Protein AF-A0A7S4D7E9-F1 (afdb_monomer_lite)

Structure (mmCIF, N/CA/C/O backbone):
data_AF-A0A7S4D7E9-F1
#
_entry.id   AF-A0A7S4D7E9-F1
#
loop_
_atom_site.group_PDB
_atom_site.id
_atom_site.type_symbol
_atom_site.label_atom_id
_atom_site.label_alt_id
_atom_site.label_comp_id
_atom_site.label_asym_id
_atom_site.label_entity_id
_atom_site.label_seq_id
_atom_site.pdbx_PDB_ins_code
_atom_site.Cartn_x
_atom_site.Cartn_y
_atom_site.Cartn_z
_atom_site.occupancy
_atom_site.B_iso_or_equiv
_atom_site.auth_seq_id
_atom_site.auth_comp_id
_atom_site.auth_asym_id
_atom_site.auth_atom_id
_atom_site.pdbx_PDB_model_num
ATOM 1 N N . TRP A 1 1 ? 24.634 -2.288 -28.068 1.00 54.06 1 TRP A N 1
ATOM 2 C CA . TRP A 1 1 ? 25.682 -2.758 -27.138 1.00 54.06 1 TRP A CA 1
ATOM 3 C C . TRP A 1 1 ? 25.793 -1.750 -25.988 1.00 54.06 1 TRP A C 1
ATOM 5 O O . TRP A 1 1 ? 26.707 -0.940 -25.977 1.00 54.06 1 TRP A O 1
ATOM 15 N N . LEU A 1 2 ? 24.785 -1.712 -25.097 1.00 45.69 2 LEU A N 1
ATOM 16 C CA . LEU A 1 2 ? 24.765 -0.875 -23.877 1.00 45.69 2 LEU A CA 1
ATOM 17 C C . LEU A 1 2 ? 23.697 -1.346 -22.854 1.00 45.69 2 LEU A C 1
ATOM 19 O O . LEU A 1 2 ? 23.102 -0.540 -22.154 1.00 45.69 2 LEU A O 1
ATOM 23 N N . HIS A 1 3 ? 23.434 -2.658 -22.781 1.00 51.91 3 HIS A N 1
ATOM 24 C CA . HIS A 1 3 ? 22.534 -3.252 -21.771 1.00 51.91 3 HIS A CA 1
ATOM 25 C C . HIS A 1 3 ? 23.225 -4.302 -20.887 1.00 51.91 3 HIS A C 1
ATOM 27 O O . HIS A 1 3 ? 22.622 -4.809 -19.954 1.00 51.91 3 HIS A O 1
ATOM 33 N N . THR A 1 4 ? 24.495 -4.619 -21.156 1.00 52.47 4 THR A N 1
ATOM 34 C CA . THR A 1 4 ? 25.216 -5.739 -20.530 1.00 52.47 4 THR A CA 1
ATOM 35 C C . THR A 1 4 ? 26.257 -5.336 -19.485 1.00 52.47 4 THR A C 1
ATOM 37 O O . THR A 1 4 ? 26.905 -6.217 -18.941 1.00 52.47 4 THR A O 1
ATOM 40 N N . ASN A 1 5 ? 26.452 -4.044 -19.186 1.00 46.94 5 ASN A N 1
ATOM 41 C CA . ASN A 1 5 ? 27.507 -3.597 -18.259 1.00 46.94 5 ASN A CA 1
ATOM 42 C C . ASN A 1 5 ? 27.141 -2.326 -17.469 1.00 46.94 5 ASN A C 1
ATOM 44 O O . ASN A 1 5 ? 27.880 -1.344 -17.458 1.00 46.94 5 ASN A O 1
ATOM 48 N N . ARG A 1 6 ? 25.992 -2.336 -16.790 1.00 52.03 6 ARG A N 1
ATOM 49 C CA . ARG A 1 6 ? 25.786 -1.504 -15.596 1.00 52.03 6 ARG A CA 1
ATOM 50 C C . ARG A 1 6 ? 25.221 -2.402 -14.504 1.00 52.03 6 ARG A C 1
ATOM 52 O O . ARG A 1 6 ? 24.036 -2.705 -14.511 1.00 52.03 6 ARG A O 1
ATOM 59 N N . LEU A 1 7 ? 26.095 -2.859 -13.610 1.00 49.38 7 LEU A N 1
ATOM 60 C CA . LEU A 1 7 ? 25.717 -3.521 -12.352 1.00 49.38 7 LEU A CA 1
ATOM 61 C C . LEU A 1 7 ? 25.255 -2.504 -11.291 1.00 49.38 7 LEU A C 1
ATOM 63 O O . LEU A 1 7 ? 24.945 -2.869 -10.165 1.00 49.38 7 LEU A O 1
ATOM 67 N N . GLU A 1 8 ? 25.194 -1.226 -11.661 1.00 60.72 8 GLU A N 1
ATOM 68 C CA . GLU A 1 8 ? 24.673 -0.141 -10.847 1.00 60.72 8 GLU A CA 1
ATOM 69 C C . GLU A 1 8 ? 23.283 0.238 -11.388 1.00 60.72 8 GLU A C 1
ATOM 71 O O . GLU A 1 8 ? 23.178 0.743 -12.509 1.00 60.72 8 GLU A O 1
ATOM 76 N N . GLY A 1 9 ? 22.216 0.007 -10.610 1.00 52.16 9 GLY A N 1
ATOM 77 C CA . GLY A 1 9 ? 21.010 0.843 -10.723 1.00 52.16 9 GLY A CA 1
ATOM 78 C C . GLY A 1 9 ? 19.650 0.197 -11.005 1.00 52.16 9 GLY A C 1
ATOM 79 O O . GLY A 1 9 ? 18.797 0.878 -11.566 1.00 52.16 9 GLY A O 1
ATOM 80 N N . CYS A 1 10 ? 19.386 -1.050 -10.615 1.00 59.19 10 CYS A N 1
ATOM 81 C CA . CYS A 1 10 ? 17.996 -1.457 -10.373 1.00 59.19 10 CYS A CA 1
ATOM 82 C C . CYS A 1 10 ? 17.956 -2.518 -9.274 1.00 59.19 10 CYS A C 1
ATOM 84 O O . CYS A 1 10 ? 18.058 -3.707 -9.534 1.00 59.19 10 CYS A O 1
ATOM 86 N N . THR A 1 11 ? 17.917 -2.075 -8.023 1.00 80.25 11 THR A N 1
ATOM 87 C CA . THR A 1 11 ? 17.593 -2.938 -6.885 1.00 80.25 11 THR A CA 1
ATOM 88 C C . THR A 1 11 ? 16.081 -3.173 -6.859 1.00 80.25 11 THR A C 1
ATOM 90 O O . THR A 1 11 ? 15.321 -2.468 -7.530 1.00 80.25 11 THR A O 1
ATOM 93 N N . THR A 1 12 ? 15.621 -4.133 -6.057 1.00 89.12 12 THR A N 1
ATOM 94 C CA . THR A 1 12 ? 14.187 -4.302 -5.756 1.00 89.12 12 THR A CA 1
ATOM 95 C C . THR A 1 12 ? 13.544 -3.004 -5.245 1.00 89.12 12 THR A C 1
ATOM 97 O O . THR A 1 12 ? 12.364 -2.766 -5.485 1.00 89.12 12 THR A O 1
ATOM 100 N N . GLU A 1 13 ? 14.346 -2.106 -4.655 1.00 90.94 13 GLU A N 1
ATOM 101 C CA . GLU A 1 13 ? 13.942 -0.772 -4.193 1.00 90.94 13 GLU A CA 1
ATOM 102 C C . GLU A 1 13 ? 13.333 0.096 -5.301 1.00 90.94 13 GLU A C 1
ATOM 104 O O . GLU A 1 13 ? 12.512 0.963 -5.017 1.00 90.94 13 GLU A O 1
ATOM 109 N N . ALA A 1 14 ? 13.709 -0.117 -6.568 1.00 92.62 14 ALA A N 1
ATOM 110 C CA . ALA A 1 14 ? 13.127 0.633 -7.676 1.00 92.62 14 ALA A CA 1
ATOM 111 C C . ALA A 1 14 ? 11.636 0.308 -7.848 1.00 92.62 14 ALA A C 1
ATOM 113 O O . ALA A 1 14 ? 10.825 1.218 -8.024 1.00 92.62 14 ALA A O 1
ATOM 114 N N . MET A 1 15 ? 11.269 -0.976 -7.779 1.00 95.19 15 MET A N 1
ATOM 115 C CA . MET A 1 15 ? 9.871 -1.397 -7.871 1.00 95.19 15 MET A CA 1
ATOM 116 C C . MET A 1 15 ? 9.131 -1.129 -6.559 1.00 95.19 15 MET A C 1
ATOM 118 O O . MET A 1 15 ? 8.006 -0.641 -6.612 1.00 95.19 15 MET A O 1
ATOM 122 N N . ASP A 1 16 ? 9.775 -1.357 -5.409 1.00 96.50 16 ASP A N 1
ATOM 123 C CA . ASP A 1 16 ? 9.202 -1.058 -4.089 1.00 96.50 16 ASP A CA 1
ATOM 124 C C . ASP A 1 16 ? 8.861 0.437 -3.967 1.00 96.50 16 ASP A C 1
ATOM 126 O O . ASP A 1 16 ? 7.745 0.810 -3.607 1.00 96.50 16 ASP A O 1
ATOM 130 N N . GLY A 1 17 ? 9.792 1.309 -4.365 1.00 95.69 17 GLY A N 1
ATOM 131 C CA . GLY A 1 17 ? 9.594 2.754 -4.381 1.00 95.69 17 GLY A CA 1
ATOM 132 C C . GLY A 1 17 ? 8.551 3.201 -5.405 1.00 95.69 17 GLY A C 1
ATOM 133 O O . GLY A 1 17 ? 7.717 4.048 -5.092 1.00 95.69 17 GLY A O 1
A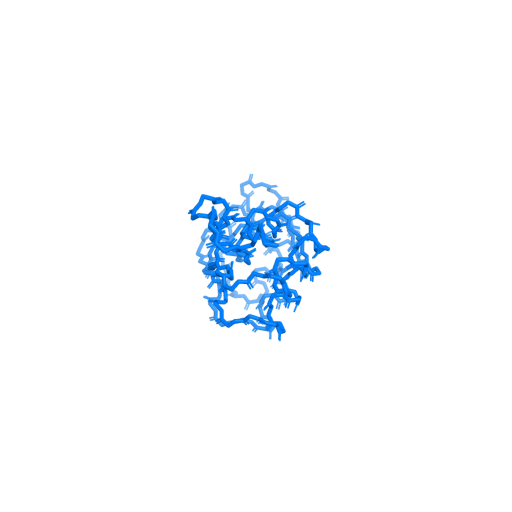TOM 134 N N . ALA A 1 18 ? 8.546 2.636 -6.616 1.00 96.81 18 ALA A N 1
ATOM 135 C CA . ALA A 1 18 ? 7.516 2.947 -7.610 1.00 96.81 18 ALA A CA 1
ATOM 136 C C . ALA A 1 18 ? 6.112 2.548 -7.127 1.00 96.81 18 ALA A C 1
ATOM 138 O O . ALA A 1 18 ? 5.155 3.292 -7.352 1.00 96.81 18 ALA A O 1
ATOM 139 N N . ALA A 1 19 ? 6.000 1.410 -6.436 1.00 97.56 19 ALA A N 1
ATOM 140 C CA . ALA A 1 19 ? 4.755 0.942 -5.850 1.00 97.56 19 ALA A CA 1
ATOM 141 C C . ALA A 1 19 ? 4.271 1.872 -4.730 1.00 97.56 19 ALA A C 1
ATOM 143 O O . ALA A 1 19 ? 3.128 2.322 -4.774 1.00 97.56 19 ALA A O 1
ATOM 144 N N . GLY A 1 20 ? 5.159 2.240 -3.801 1.00 97.12 20 GLY A N 1
ATOM 145 C CA . GLY A 1 20 ? 4.848 3.179 -2.721 1.00 97.12 20 GLY A CA 1
ATOM 146 C C . GLY A 1 20 ? 4.477 4.586 -3.197 1.00 97.12 20 GLY A C 1
ATOM 147 O O . GLY A 1 20 ? 3.650 5.231 -2.580 1.00 97.12 20 GLY A O 1
ATOM 148 N N . ASN A 1 21 ? 5.025 5.059 -4.322 1.00 97.25 21 ASN A N 1
ATOM 149 C CA . ASN A 1 21 ? 4.719 6.394 -4.865 1.00 97.25 21 ASN A CA 1
ATOM 150 C C . ASN A 1 21 ? 3.548 6.412 -5.871 1.00 97.25 21 ASN A C 1
ATOM 152 O O . ASN A 1 21 ? 3.307 7.427 -6.532 1.00 97.25 21 ASN A O 1
ATOM 156 N N . GLY A 1 22 ? 2.841 5.295 -6.065 1.00 96.94 22 GLY A N 1
ATOM 157 C CA . GLY A 1 22 ? 1.647 5.276 -6.916 1.00 96.94 22 GLY A CA 1
ATOM 158 C C . GLY A 1 22 ? 1.949 5.240 -8.415 1.00 96.94 22 GLY A C 1
ATOM 159 O O . GLY A 1 22 ? 1.098 5.577 -9.239 1.00 96.94 22 GLY A O 1
ATOM 160 N N . HIS A 1 23 ? 3.161 4.849 -8.808 1.00 97.56 23 HIS A N 1
ATOM 161 C CA . HIS A 1 23 ? 3.620 4.872 -10.196 1.00 97.56 23 HIS A CA 1
ATOM 162 C C . HIS A 1 23 ? 3.389 3.528 -10.898 1.00 97.56 23 HIS A C 1
ATOM 164 O O . HIS A 1 23 ? 4.340 2.851 -11.289 1.00 97.56 23 HIS A O 1
ATOM 170 N N . LEU A 1 24 ? 2.121 3.150 -11.103 1.00 97.38 24 LEU A N 1
ATOM 171 C CA . LEU A 1 24 ? 1.751 1.861 -11.713 1.00 97.38 24 LEU A CA 1
ATOM 172 C C . LEU A 1 24 ? 2.447 1.609 -13.062 1.00 97.38 24 LEU A C 1
ATOM 174 O O . LEU A 1 24 ? 2.986 0.531 -13.280 1.00 97.38 24 LEU A O 1
ATOM 178 N N . SER A 1 25 ? 2.522 2.614 -13.938 1.00 97.25 25 SER A N 1
ATOM 179 C CA . SER A 1 25 ? 3.196 2.477 -15.238 1.00 97.25 25 SER A CA 1
ATOM 180 C C . SER A 1 25 ? 4.694 2.182 -15.110 1.00 97.25 25 SER A C 1
ATOM 182 O O . SER A 1 25 ? 5.268 1.482 -15.943 1.00 97.25 25 SER A O 1
ATOM 184 N N . VAL A 1 26 ? 5.338 2.691 -14.056 1.00 95.94 26 VAL A N 1
ATOM 185 C CA . VAL A 1 26 ? 6.742 2.395 -13.751 1.00 95.94 26 VAL A CA 1
ATOM 186 C C . VAL A 1 26 ? 6.869 0.981 -13.190 1.00 95.94 26 VAL A C 1
ATOM 188 O O . VAL A 1 26 ? 7.783 0.270 -13.594 1.00 95.94 26 VAL A O 1
ATOM 191 N N . VAL A 1 27 ? 5.944 0.539 -12.332 1.00 96.50 27 VAL A N 1
ATOM 192 C CA . VAL A 1 27 ? 5.891 -0.848 -11.832 1.00 96.50 27 VAL A CA 1
ATOM 193 C C . VAL A 1 27 ? 5.750 -1.840 -12.991 1.00 96.50 27 VAL A C 1
ATOM 195 O O . VAL A 1 27 ? 6.550 -2.769 -13.102 1.00 96.50 27 VAL A O 1
ATOM 198 N N . GLU A 1 28 ? 4.805 -1.604 -13.904 1.00 96.56 28 GLU A N 1
ATOM 199 C CA . GLU A 1 28 ? 4.600 -2.418 -15.109 1.00 96.56 28 GLU A CA 1
ATOM 200 C C . GLU A 1 28 ? 5.847 -2.447 -15.996 1.00 96.56 28 GLU A C 1
ATOM 202 O O . GLU A 1 28 ? 6.279 -3.510 -16.452 1.00 96.56 28 GLU A O 1
ATOM 207 N N . TRP A 1 29 ? 6.466 -1.283 -16.219 1.00 95.19 29 TRP A N 1
ATOM 208 C CA . TRP A 1 29 ? 7.677 -1.189 -17.024 1.00 95.19 29 TRP A CA 1
ATOM 209 C C . TRP A 1 29 ? 8.844 -1.939 -16.381 1.00 95.19 29 TRP A C 1
ATOM 211 O O . TRP A 1 29 ? 9.536 -2.689 -17.071 1.00 95.19 29 TRP A O 1
ATOM 221 N N . LEU A 1 30 ? 9.054 -1.774 -15.072 1.00 93.94 30 LEU A N 1
ATOM 222 C CA . LEU A 1 30 ? 10.101 -2.478 -14.337 1.00 93.94 30 LEU A CA 1
ATOM 223 C C . LEU A 1 30 ? 9.863 -3.985 -14.401 1.00 93.94 30 LEU A C 1
ATOM 225 O O . LEU A 1 30 ? 10.782 -4.718 -14.736 1.00 93.94 30 LEU A O 1
ATOM 229 N N . HIS A 1 31 ? 8.636 -4.456 -14.199 1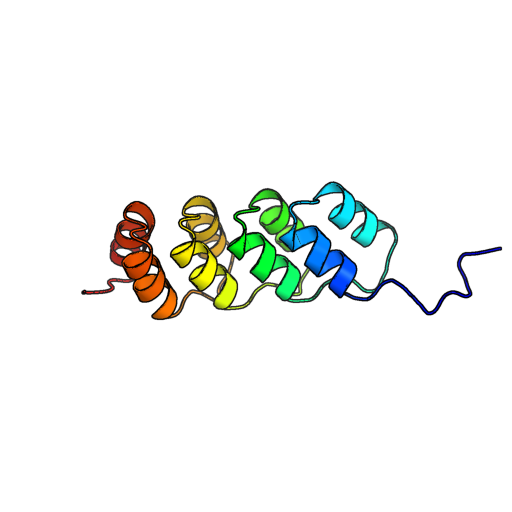.00 93.81 31 HIS A N 1
ATOM 230 C CA . HIS A 1 31 ? 8.323 -5.878 -14.311 1.00 93.81 31 HIS A CA 1
ATOM 231 C C . HIS A 1 31 ? 8.594 -6.454 -15.706 1.00 93.81 31 HIS A C 1
ATOM 233 O O . HIS A 1 31 ? 9.125 -7.554 -15.824 1.00 93.81 31 HIS A O 1
ATOM 239 N N . ALA A 1 32 ? 8.252 -5.719 -16.765 1.00 93.75 32 ALA A N 1
ATOM 240 C CA . ALA A 1 32 ? 8.435 -6.192 -18.134 1.00 93.75 32 ALA A CA 1
ATOM 241 C C . ALA A 1 32 ? 9.895 -6.124 -18.622 1.00 93.75 32 ALA A C 1
ATOM 243 O O . ALA A 1 32 ? 10.271 -6.865 -19.530 1.00 93.75 32 ALA A O 1
ATOM 244 N N . ASN A 1 33 ? 10.715 -5.223 -18.065 1.00 90.00 33 ASN A N 1
ATOM 245 C CA . ASN A 1 33 ? 12.055 -4.916 -18.587 1.00 90.00 33 ASN A CA 1
ATOM 246 C C . ASN A 1 33 ? 13.202 -5.287 -17.634 1.00 90.00 33 ASN A C 1
ATOM 248 O O . ASN A 1 33 ? 14.368 -5.210 -18.034 1.00 90.00 33 ASN A O 1
ATOM 252 N N . ARG A 1 34 ? 12.901 -5.653 -16.385 1.00 87.25 34 ARG A N 1
ATOM 253 C CA . ARG A 1 34 ? 13.868 -5.970 -15.324 1.00 87.25 34 ARG A CA 1
ATOM 254 C C . ARG A 1 34 ? 13.568 -7.334 -14.707 1.00 87.25 34 ARG A C 1
ATOM 256 O O . ARG A 1 34 ? 12.449 -7.826 -14.781 1.00 87.25 34 ARG A O 1
ATOM 263 N N . PHE A 1 35 ? 14.583 -7.945 -14.099 1.00 85.88 35 PHE A N 1
ATOM 264 C CA . PHE A 1 35 ? 14.480 -9.294 -13.523 1.00 85.88 35 PHE A CA 1
ATOM 265 C C . PHE A 1 35 ? 14.570 -9.303 -11.995 1.00 85.88 35 PHE A C 1
ATOM 267 O O . PHE A 1 35 ? 14.295 -10.327 -11.379 1.00 85.88 35 PHE A O 1
ATOM 274 N N . GLU A 1 36 ? 14.950 -8.180 -11.383 1.00 89.56 36 GLU A N 1
ATOM 275 C CA . GLU A 1 36 ? 15.150 -8.059 -9.939 1.00 89.56 36 GLU A CA 1
ATOM 276 C C . GLU A 1 36 ? 13.838 -8.177 -9.155 1.00 89.56 36 GLU A C 1
ATOM 278 O O . GLU A 1 36 ? 13.830 -8.758 -8.073 1.00 89.56 36 GLU A O 1
ATOM 283 N N . GLY A 1 37 ? 12.726 -7.700 -9.725 1.00 90.25 37 GLY A N 1
ATOM 284 C CA . GLY A 1 37 ? 11.407 -7.770 -9.098 1.00 90.25 37 GLY A CA 1
ATOM 285 C C . GLY A 1 37 ? 11.220 -6.757 -7.969 1.00 90.25 37 GLY A C 1
ATOM 286 O O . GLY A 1 37 ? 11.772 -5.658 -8.016 1.00 90.25 37 GLY A O 1
ATOM 287 N N . CYS A 1 38 ? 10.425 -7.136 -6.9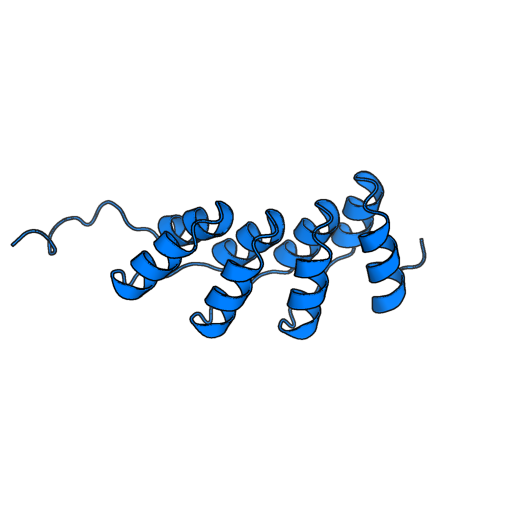72 1.00 93.94 38 CYS A N 1
ATOM 288 C CA . CYS A 1 38 ? 10.146 -6.356 -5.771 1.00 93.94 38 CYS A CA 1
ATOM 289 C C . CYS A 1 38 ? 10.356 -7.205 -4.513 1.00 93.94 38 CYS A C 1
ATOM 291 O O . CYS A 1 38 ? 10.666 -8.395 -4.581 1.00 93.94 38 CYS A O 1
ATOM 293 N N . THR A 1 39 ? 10.185 -6.585 -3.354 1.00 96.56 39 THR A N 1
ATOM 294 C CA . THR A 1 39 ? 10.032 -7.278 -2.073 1.00 96.56 39 THR A CA 1
ATOM 295 C C . THR A 1 39 ? 8.595 -7.134 -1.566 1.00 96.56 39 THR A C 1
ATOM 297 O O . THR A 1 39 ? 7.738 -6.563 -2.244 1.00 96.56 39 THR A O 1
ATOM 300 N N . THR A 1 40 ? 8.310 -7.624 -0.355 1.00 97.00 40 THR A N 1
ATOM 301 C CA . THR A 1 40 ? 7.027 -7.359 0.320 1.00 97.00 40 THR A CA 1
ATOM 302 C C . THR A 1 40 ? 6.780 -5.861 0.531 1.00 97.00 40 THR A C 1
ATOM 304 O O . THR A 1 40 ? 5.625 -5.445 0.618 1.00 97.00 40 THR A O 1
ATOM 307 N N . LEU A 1 41 ? 7.842 -5.037 0.533 1.00 96.88 41 LEU A N 1
ATOM 308 C CA . LEU A 1 41 ? 7.740 -3.584 0.677 1.00 96.88 41 LEU A CA 1
ATOM 309 C C . LEU A 1 41 ? 6.907 -2.936 -0.427 1.00 96.88 41 LEU A C 1
ATOM 311 O O . LEU A 1 41 ? 6.251 -1.936 -0.161 1.00 96.88 41 LEU A O 1
ATOM 315 N N . ALA A 1 42 ? 6.881 -3.491 -1.641 1.00 97.50 42 ALA A N 1
ATOM 316 C CA . ALA A 1 42 ? 6.052 -2.937 -2.705 1.00 97.50 42 ALA A CA 1
ATOM 317 C C . ALA A 1 42 ? 4.563 -2.924 -2.330 1.00 97.50 42 ALA A C 1
ATOM 319 O O . ALA A 1 42 ? 3.897 -1.906 -2.510 1.00 97.50 42 ALA A O 1
ATOM 320 N N . MET A 1 43 ? 4.039 -4.028 -1.786 1.00 97.94 43 MET A N 1
ATOM 321 C CA . MET A 1 43 ? 2.645 -4.080 -1.341 1.00 97.94 43 MET A CA 1
ATOM 322 C C . MET A 1 43 ? 2.443 -3.342 -0.016 1.00 97.94 43 MET A C 1
ATOM 324 O O . MET A 1 43 ? 1.437 -2.656 0.132 1.00 97.94 43 MET A O 1
ATOM 328 N N . ASP A 1 44 ? 3.392 -3.430 0.918 1.00 98.25 44 ASP A N 1
ATOM 329 C CA . ASP A 1 44 ? 3.306 -2.735 2.208 1.00 98.25 44 ASP A CA 1
ATOM 330 C C . ASP A 1 44 ? 3.213 -1.209 2.025 1.00 98.25 44 ASP A C 1
ATOM 332 O O . ASP A 1 44 ? 2.304 -0.579 2.566 1.00 98.25 44 ASP A O 1
ATOM 336 N N . LEU A 1 45 ? 4.083 -0.625 1.193 1.00 98.12 45 LEU A N 1
ATOM 337 C CA . LEU A 1 45 ? 4.084 0.812 0.897 1.00 98.12 45 LEU A CA 1
ATOM 338 C C . LEU A 1 45 ? 2.882 1.223 0.037 1.00 98.12 45 LEU A C 1
ATOM 340 O O . LEU A 1 45 ? 2.273 2.261 0.282 1.00 98.12 45 LEU A O 1
ATOM 344 N N . ALA A 1 46 ? 2.494 0.409 -0.952 1.00 98.19 46 ALA A N 1
ATOM 345 C CA . ALA A 1 46 ? 1.287 0.684 -1.733 1.00 98.19 46 ALA A CA 1
ATOM 346 C C . ALA A 1 46 ? 0.026 0.675 -0.851 1.00 98.19 46 ALA A C 1
ATOM 348 O O . ALA A 1 46 ? -0.895 1.456 -1.089 1.00 98.19 46 ALA A O 1
ATOM 349 N N . ALA A 1 47 ? -0.028 -0.184 0.170 1.00 98.12 47 ALA A N 1
ATOM 350 C CA . ALA A 1 47 ? -1.123 -0.213 1.128 1.00 98.12 47 ALA A CA 1
ATOM 351 C C . ALA A 1 47 ? -1.096 0.982 2.089 1.00 98.12 47 ALA A C 1
ATOM 353 O O . ALA A 1 47 ? -2.144 1.589 2.326 1.00 98.12 47 ALA A O 1
ATOM 354 N N . GLU A 1 48 ? 0.089 1.343 2.591 1.00 97.88 48 GLU A N 1
ATOM 355 C CA . GLU A 1 48 ? 0.301 2.522 3.435 1.00 97.88 48 GLU A CA 1
ATOM 356 C C . GLU A 1 48 ? -0.191 3.808 2.758 1.00 97.88 48 GLU A C 1
ATOM 358 O O . GLU A 1 48 ? -0.859 4.602 3.417 1.00 97.88 48 GLU A O 1
ATOM 363 N N . GLU A 1 49 ? 0.057 3.968 1.455 1.00 98.00 49 GLU A N 1
ATOM 364 C CA . GLU A 1 49 ? -0.322 5.152 0.663 1.00 98.00 49 GLU A CA 1
ATOM 365 C C . GLU A 1 49 ? -1.678 5.009 -0.069 1.00 98.00 49 GLU A C 1
ATOM 367 O O . GLU A 1 49 ? -2.119 5.890 -0.815 1.00 98.00 49 GLU A O 1
ATOM 372 N N . GLY A 1 50 ? -2.387 3.891 0.125 1.00 97.62 50 GLY A N 1
ATOM 373 C CA . GLY A 1 50 ? -3.749 3.706 -0.385 1.00 97.62 50 GLY A CA 1
ATOM 374 C C . GLY A 1 50 ? -3.859 3.375 -1.884 1.00 97.62 50 GLY A C 1
ATOM 375 O O . GLY A 1 50 ? -4.936 3.528 -2.475 1.00 97.62 50 GLY A O 1
ATOM 376 N N . HIS A 1 51 ? -2.774 2.925 -2.516 1.00 98.19 51 HIS A N 1
ATOM 377 C CA . HIS A 1 51 ? -2.644 2.641 -3.949 1.00 98.19 51 HIS A CA 1
ATOM 378 C C . HIS A 1 51 ? -3.207 1.266 -4.350 1.00 98.19 51 HIS A C 1
ATOM 380 O O . HIS A 1 51 ? -2.482 0.353 -4.749 1.00 98.19 51 HIS A O 1
ATOM 386 N N . LEU A 1 52 ? -4.536 1.129 -4.296 1.00 97.88 52 LEU A N 1
ATOM 387 C CA . LEU A 1 52 ? -5.240 -0.133 -4.568 1.00 97.88 52 LEU A CA 1
ATOM 388 C C . LEU A 1 52 ? -4.932 -0.747 -5.947 1.00 97.88 52 LEU A C 1
ATOM 390 O O . LEU A 1 52 ? -4.731 -1.953 -6.038 1.00 97.88 52 LEU A O 1
ATOM 394 N N . SER A 1 53 ? -4.836 0.057 -7.009 1.00 98.12 53 SER A N 1
ATOM 395 C CA . SER A 1 53 ? -4.538 -0.457 -8.357 1.00 98.12 53 SER A CA 1
ATOM 396 C C . SER A 1 53 ? -3.175 -1.150 -8.440 1.00 98.12 53 SER A C 1
ATOM 398 O O . SER A 1 53 ? -3.004 -2.107 -9.192 1.00 98.12 53 SER A O 1
ATOM 400 N N . ILE A 1 54 ? -2.204 -0.690 -7.650 1.00 98.12 54 ILE A N 1
ATOM 401 C CA . ILE A 1 54 ? -0.880 -1.304 -7.568 1.00 98.12 54 ILE A CA 1
ATOM 402 C C . ILE A 1 54 ? -0.943 -2.593 -6.753 1.00 98.12 54 ILE A C 1
ATOM 404 O O . ILE A 1 54 ? -0.322 -3.570 -7.154 1.00 98.12 54 ILE A O 1
ATOM 408 N N . LEU A 1 55 ? -1.719 -2.638 -5.665 1.00 97.12 55 LEU A N 1
ATOM 409 C CA . LEU A 1 55 ? -1.939 -3.871 -4.899 1.00 97.12 55 LEU A CA 1
ATOM 410 C C . LEU A 1 55 ? -2.577 -4.972 -5.749 1.00 97.12 55 LEU A C 1
ATOM 412 O O . LEU A 1 55 ? -2.082 -6.098 -5.757 1.00 97.12 55 LEU A O 1
ATOM 416 N N . GLU A 1 56 ? -3.630 -4.636 -6.496 1.00 97.88 56 GLU A N 1
ATOM 417 C CA . GLU A 1 56 ? -4.293 -5.554 -7.428 1.00 97.88 56 GLU A CA 1
ATOM 418 C C . GLU A 1 56 ? -3.312 -6.084 -8.472 1.00 97.88 56 GLU A C 1
ATOM 420 O O . GLU A 1 56 ? -3.234 -7.291 -8.718 1.00 97.88 56 GLU A O 1
ATOM 425 N N . TRP A 1 57 ? -2.519 -5.183 -9.052 1.00 98.25 57 TRP A N 1
ATOM 426 C CA . TRP A 1 57 ? -1.541 -5.541 -10.063 1.00 98.25 57 TRP A CA 1
ATOM 427 C C . TRP A 1 57 ? -0.417 -6.419 -9.495 1.00 98.25 57 TRP A C 1
ATOM 429 O O . TRP A 1 57 ? -0.100 -7.457 -10.080 1.00 98.25 57 TRP A O 1
ATOM 439 N N . LEU A 1 58 ? 0.162 -6.051 -8.347 1.00 97.12 58 LEU A N 1
ATOM 440 C CA . LEU A 1 58 ? 1.220 -6.823 -7.690 1.00 97.12 58 LEU A CA 1
ATOM 441 C C . LEU A 1 58 ? 0.708 -8.208 -7.299 1.00 97.12 58 LEU A C 1
ATOM 443 O O . LEU A 1 58 ? 1.376 -9.195 -7.572 1.00 97.12 58 LEU A O 1
ATOM 447 N N . HIS A 1 59 ? -0.499 -8.316 -6.754 1.00 96.81 59 HIS A N 1
ATOM 448 C CA . HIS A 1 59 ? -1.090 -9.605 -6.403 1.00 96.81 59 HIS A CA 1
ATOM 449 C C . HIS A 1 59 ? -1.339 -10.517 -7.607 1.00 96.81 59 HIS A C 1
ATOM 451 O O . HIS A 1 59 ? -1.171 -11.730 -7.499 1.00 96.81 59 HIS A O 1
ATOM 457 N N . ALA A 1 60 ? -1.712 -9.953 -8.757 1.00 97.19 60 ALA A N 1
ATOM 458 C CA . ALA A 1 60 ? -1.935 -10.731 -9.971 1.00 97.19 60 ALA A CA 1
ATOM 459 C C . ALA A 1 60 ? -0.631 -11.169 -10.667 1.00 97.19 60 ALA A C 1
ATOM 461 O O . ALA A 1 60 ? -0.623 -12.193 -11.350 1.00 97.19 60 ALA A O 1
ATOM 462 N N . ASN A 1 61 ? 0.459 -10.405 -10.524 1.00 96.81 61 ASN A N 1
ATOM 463 C CA . ASN A 1 61 ? 1.681 -10.579 -11.325 1.00 96.81 61 ASN A CA 1
ATOM 464 C C . ASN A 1 61 ? 2.928 -10.977 -10.514 1.00 96.81 61 ASN A C 1
ATOM 466 O O . ASN A 1 61 ? 3.954 -11.332 -11.103 1.00 96.81 61 ASN A O 1
ATOM 470 N N . ARG A 1 62 ? 2.873 -10.906 -9.180 1.00 94.81 62 ARG A N 1
ATOM 471 C CA . ARG A 1 62 ? 3.981 -11.176 -8.250 1.00 94.81 62 ARG A CA 1
ATOM 472 C C . ARG A 1 62 ? 3.542 -12.147 -7.151 1.00 94.81 62 ARG A C 1
ATOM 474 O O . ARG A 1 62 ? 2.358 -12.318 -6.884 1.00 94.81 62 ARG A O 1
ATOM 481 N N . SER A 1 63 ? 4.512 -12.805 -6.521 1.00 94.50 63 SER A N 1
ATOM 482 C CA . SER A 1 63 ? 4.275 -13.841 -5.499 1.00 94.50 63 SER A CA 1
ATOM 483 C C . SER A 1 63 ? 4.790 -13.463 -4.111 1.00 94.50 63 SER A C 1
ATOM 485 O O . SER A 1 63 ? 4.558 -14.197 -3.156 1.00 94.50 63 SER A O 1
ATOM 487 N N . GLU A 1 64 ?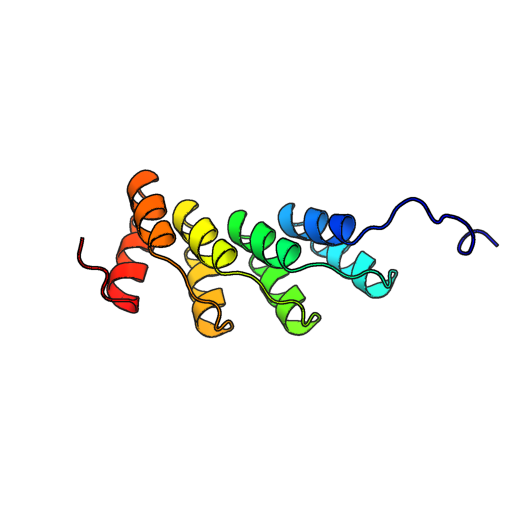 5.504 -12.343 -4.003 1.00 95.19 64 GLU A N 1
ATOM 488 C CA . GLU A 1 64 ? 6.165 -11.874 -2.785 1.00 95.19 64 GLU A CA 1
ATOM 489 C C . GLU A 1 64 ? 5.165 -11.571 -1.669 1.00 95.19 64 GLU A C 1
ATOM 491 O O . GLU A 1 64 ? 5.441 -11.884 -0.515 1.00 95.19 64 GLU A O 1
ATOM 496 N N . GLY A 1 65 ? 3.990 -11.039 -2.016 1.00 94.38 65 GLY A N 1
ATOM 497 C CA . GLY A 1 65 ? 2.941 -10.732 -1.049 1.00 94.38 65 GLY A CA 1
ATOM 498 C C . GLY A 1 65 ? 3.201 -9.458 -0.251 1.00 94.38 65 GLY A C 1
ATOM 499 O O . GLY A 1 65 ? 3.894 -8.554 -0.715 1.00 94.38 65 GLY A O 1
ATOM 500 N N . CYS A 1 66 ? 2.627 -9.395 0.948 1.00 96.25 66 CYS A N 1
ATOM 501 C CA . CYS A 1 66 ? 2.792 -8.293 1.887 1.00 96.25 66 CYS A CA 1
ATOM 502 C C . CYS A 1 66 ? 3.096 -8.830 3.291 1.00 96.25 66 CYS A C 1
ATOM 504 O O . CYS A 1 66 ? 3.199 -10.038 3.505 1.00 96.25 66 CYS A O 1
ATOM 506 N N . THR A 1 67 ? 3.265 -7.931 4.251 1.00 97.00 67 THR A N 1
ATOM 507 C CA . THR A 1 67 ? 3.307 -8.267 5.677 1.00 97.00 67 THR A CA 1
ATOM 508 C C . THR A 1 67 ? 2.041 -7.777 6.384 1.00 97.00 67 THR A C 1
ATOM 510 O O . THR A 1 67 ? 1.145 -7.199 5.765 1.00 97.00 67 THR A O 1
ATOM 513 N N . ASP A 1 68 ? 1.946 -8.016 7.692 1.00 96.19 68 ASP A N 1
ATOM 514 C CA . ASP A 1 68 ? 0.902 -7.444 8.553 1.00 96.19 68 ASP A CA 1
ATOM 515 C C . ASP A 1 68 ? 0.926 -5.902 8.556 1.00 96.19 68 ASP A C 1
ATOM 517 O O . ASP A 1 68 ? -0.108 -5.255 8.755 1.00 96.19 68 ASP A O 1
ATOM 521 N N . PHE A 1 69 ? 2.085 -5.307 8.243 1.00 96.44 69 PHE A N 1
ATOM 522 C CA . PHE A 1 69 ? 2.255 -3.865 8.093 1.00 96.44 69 PHE A CA 1
ATOM 523 C C . PHE A 1 69 ? 1.313 -3.262 7.046 1.00 96.44 69 PHE A C 1
ATOM 525 O O . PHE A 1 69 ? 0.814 -2.159 7.258 1.00 96.44 69 PHE A O 1
ATOM 532 N N . ALA A 1 70 ? 1.010 -3.973 5.953 1.00 97.31 70 ALA A N 1
ATOM 533 C CA . ALA A 1 70 ? 0.104 -3.472 4.922 1.00 97.31 70 ALA A CA 1
ATOM 534 C C . ALA A 1 70 ? -1.282 -3.120 5.487 1.00 97.31 70 ALA A C 1
ATOM 536 O O . ALA A 1 70 ? -1.800 -2.030 5.238 1.00 97.31 70 ALA A O 1
ATOM 537 N N . MET A 1 71 ? -1.883 -4.018 6.279 1.00 96.44 71 MET A N 1
ATOM 538 C CA . MET A 1 71 ? -3.194 -3.760 6.882 1.00 96.44 71 MET A CA 1
ATOM 539 C C . MET A 1 71 ? -3.103 -2.787 8.061 1.00 96.44 71 MET A C 1
ATOM 541 O O . MET A 1 71 ? -3.964 -1.915 8.183 1.00 96.44 71 MET A O 1
ATOM 545 N N . ASP A 1 72 ? -2.066 -2.889 8.899 1.00 96.75 72 ASP A N 1
ATOM 546 C CA . ASP A 1 72 ? -1.866 -1.976 10.032 1.00 96.75 72 ASP A CA 1
ATOM 547 C C . ASP A 1 72 ? -1.733 -0.514 9.566 1.00 96.75 72 ASP A C 1
ATOM 549 O O . ASP A 1 72 ? -2.417 0.378 10.081 1.00 96.75 72 ASP A O 1
ATOM 553 N N . SER A 1 73 ? -0.908 -0.264 8.548 1.00 96.44 73 SER A N 1
ATOM 554 C CA . SER A 1 73 ? -0.675 1.073 7.995 1.00 96.44 73 SER A CA 1
ATOM 555 C C . SER A 1 73 ? -1.879 1.595 7.213 1.00 96.44 73 SER A C 1
ATOM 557 O O . SER A 1 73 ? -2.292 2.738 7.427 1.00 96.44 73 SER A O 1
ATOM 559 N N . ALA A 1 74 ? -2.528 0.755 6.395 1.00 97.38 74 ALA A N 1
ATOM 560 C CA . ALA A 1 74 ? -3.779 1.126 5.730 1.00 97.38 74 ALA A CA 1
ATOM 561 C C . ALA A 1 74 ? -4.862 1.533 6.747 1.00 97.38 74 ALA A C 1
ATOM 563 O O . ALA A 1 74 ? -5.590 2.508 6.527 1.00 97.38 74 ALA A O 1
ATOM 564 N N . ALA A 1 75 ? -4.931 0.849 7.895 1.00 96.56 75 ALA A N 1
ATOM 565 C CA . ALA A 1 75 ? -5.843 1.205 8.973 1.00 96.56 75 ALA A CA 1
ATOM 566 C C . ALA A 1 75 ? -5.509 2.560 9.610 1.00 96.56 75 ALA A C 1
ATOM 568 O O . ALA A 1 75 ? -6.384 3.425 9.723 1.00 96.56 75 ALA A O 1
ATOM 569 N N . GLY A 1 76 ? -4.244 2.786 9.972 1.00 96.50 76 GLY A N 1
ATOM 570 C CA . GLY A 1 76 ? -3.785 4.057 10.541 1.00 96.50 76 GLY A CA 1
ATOM 571 C C . GLY A 1 76 ? -3.978 5.258 9.605 1.00 96.50 76 GLY A C 1
ATOM 572 O O . GLY A 1 76 ? -4.283 6.372 10.057 1.00 96.50 76 GLY A O 1
ATOM 573 N N . ASN A 1 77 ? -3.866 5.041 8.295 1.00 96.62 77 ASN A N 1
ATOM 574 C CA . ASN A 1 77 ? -4.021 6.084 7.280 1.00 96.62 77 ASN A CA 1
ATOM 575 C C . ASN A 1 77 ? -5.462 6.256 6.780 1.00 96.62 77 ASN A C 1
ATOM 577 O O . ASN A 1 77 ? -5.777 7.265 6.149 1.00 96.62 77 ASN A O 1
ATOM 581 N N . GLY A 1 78 ? -6.382 5.370 7.171 1.00 96.56 78 GLY A N 1
ATOM 582 C CA . GLY A 1 78 ? -7.801 5.491 6.836 1.00 96.56 78 GLY A CA 1
ATOM 583 C C . GLY A 1 78 ? -8.161 4.950 5.452 1.00 96.56 78 GLY A C 1
ATOM 584 O O . GLY A 1 78 ? -9.198 5.323 4.904 1.00 96.56 78 GLY A O 1
ATOM 585 N N . HIS A 1 79 ? -7.326 4.089 4.873 1.00 97.56 79 HIS A N 1
ATOM 586 C CA . HIS A 1 79 ? -7.529 3.494 3.554 1.00 97.56 79 HIS A CA 1
ATOM 587 C C . HIS A 1 79 ? -8.444 2.267 3.640 1.00 97.56 79 HIS A C 1
ATOM 589 O O . HIS A 1 79 ? -8.027 1.129 3.431 1.00 97.56 79 HIS A O 1
ATOM 595 N N . LEU A 1 80 ? -9.722 2.504 3.957 1.00 96.25 80 LEU A N 1
ATOM 596 C CA . LEU A 1 80 ? -10.718 1.442 4.136 1.00 96.25 80 LEU A CA 1
ATOM 597 C C . LEU A 1 80 ? -10.860 0.540 2.897 1.00 96.25 80 LEU A C 1
ATOM 599 O O . LEU A 1 80 ? -10.990 -0.673 3.030 1.00 96.25 80 LEU A O 1
ATOM 603 N N . HIS A 1 81 ? -10.793 1.106 1.689 1.00 97.31 81 HIS A N 1
ATOM 604 C CA . HIS A 1 81 ? -10.858 0.338 0.439 1.00 97.31 81 HIS A CA 1
ATOM 605 C C . HIS A 1 81 ? -9.694 -0.650 0.303 1.00 97.31 81 HIS A C 1
ATOM 607 O O . HIS A 1 81 ? -9.902 -1.778 -0.139 1.00 97.31 81 HIS A O 1
ATOM 613 N N . VAL A 1 82 ? -8.491 -0.258 0.734 1.00 97.75 82 VAL A N 1
ATOM 614 C CA . VAL A 1 82 ? -7.318 -1.140 0.773 1.00 97.75 82 VAL A CA 1
ATOM 615 C C . VAL A 1 82 ? -7.483 -2.232 1.826 1.00 97.75 82 VAL A C 1
ATOM 617 O O . VAL A 1 82 ? -7.202 -3.388 1.530 1.00 97.75 82 VAL A O 1
ATOM 620 N N . LEU A 1 83 ? -7.982 -1.906 3.022 1.00 95.12 83 LEU A N 1
ATOM 621 C CA . LEU A 1 83 ? -8.236 -2.893 4.079 1.00 95.12 83 LEU A CA 1
ATOM 622 C C . LEU A 1 83 ? -9.211 -3.985 3.642 1.00 95.12 83 LEU A C 1
ATOM 624 O O . LEU A 1 83 ? -8.918 -5.166 3.813 1.00 95.12 83 LEU A O 1
ATOM 628 N N . ILE A 1 84 ? -10.346 -3.591 3.057 1.00 95.94 84 ILE A N 1
ATOM 629 C CA . ILE A 1 84 ? -11.352 -4.529 2.544 1.00 95.94 84 ILE A CA 1
ATOM 630 C C . ILE A 1 84 ? -10.720 -5.445 1.497 1.00 95.94 84 ILE A C 1
ATOM 632 O O . ILE A 1 84 ? -10.931 -6.658 1.516 1.00 95.94 84 ILE A O 1
ATOM 636 N N . TRP A 1 85 ? -9.924 -4.873 0.594 1.00 97.81 85 TRP A N 1
ATOM 637 C CA . TRP A 1 85 ? -9.275 -5.645 -0.452 1.00 97.81 85 TRP A CA 1
ATOM 638 C C . TRP A 1 85 ? -8.222 -6.613 0.105 1.00 97.81 85 TRP A C 1
ATOM 640 O O . TRP A 1 85 ? -8.247 -7.791 -0.253 1.00 97.81 85 TRP A O 1
ATOM 650 N N . LEU A 1 86 ? -7.349 -6.156 1.011 1.00 96.44 86 LEU A N 1
ATOM 651 C CA . LEU A 1 86 ? -6.335 -6.993 1.659 1.00 96.44 86 LEU A CA 1
ATOM 652 C C . LEU A 1 86 ? -6.993 -8.128 2.446 1.00 96.44 86 LEU A C 1
ATOM 654 O O . LEU A 1 86 ? -6.604 -9.277 2.283 1.00 96.44 86 LEU A O 1
ATOM 658 N N . HIS A 1 87 ? -8.043 -7.842 3.215 1.00 95.12 87 HIS A N 1
ATOM 659 C CA . HIS A 1 87 ? -8.789 -8.858 3.958 1.00 95.12 87 HIS A CA 1
ATOM 660 C C . HIS A 1 87 ? -9.392 -9.945 3.055 1.00 95.12 87 HIS A C 1
ATOM 662 O O . HIS A 1 87 ? -9.421 -11.114 3.427 1.00 95.12 87 HIS A O 1
ATOM 668 N N . ALA A 1 88 ? -9.869 -9.573 1.864 1.00 96.06 88 ALA A N 1
ATOM 669 C CA . ALA A 1 88 ? -10.495 -10.510 0.936 1.00 96.06 88 ALA A CA 1
ATOM 670 C C . ALA A 1 88 ? -9.491 -11.366 0.136 1.00 96.06 88 ALA A C 1
ATOM 672 O O . ALA A 1 88 ? -9.844 -12.467 -0.285 1.00 96.06 88 ALA A O 1
ATOM 673 N N . HIS A 1 89 ? -8.267 -10.877 -0.095 1.00 95.25 89 HIS A N 1
ATOM 674 C CA . HIS A 1 89 ? -7.311 -11.496 -1.030 1.00 95.25 89 HIS A CA 1
ATOM 675 C C . HIS A 1 89 ? -5.993 -11.956 -0.387 1.00 95.25 89 HIS A C 1
ATOM 677 O O . HIS A 1 89 ? -5.205 -12.655 -1.034 1.00 95.25 89 HIS A O 1
ATOM 683 N N . ARG A 1 90 ? -5.723 -11.568 0.863 1.00 92.88 90 ARG A N 1
ATOM 684 C CA . ARG A 1 90 ? -4.495 -11.875 1.610 1.00 92.88 90 ARG A CA 1
ATOM 685 C C . ARG A 1 90 ? -4.823 -12.573 2.929 1.00 92.88 90 ARG A C 1
ATOM 687 O O . ARG A 1 90 ? -5.924 -12.458 3.456 1.00 92.88 90 ARG A O 1
ATOM 694 N N . SER A 1 91 ? -3.859 -13.326 3.451 1.00 91.56 91 SER A N 1
ATOM 695 C CA . SER A 1 91 ? -4.013 -14.125 4.679 1.00 91.56 91 SER A CA 1
ATOM 696 C C . SER A 1 91 ? -3.162 -13.619 5.843 1.00 91.56 91 SER A C 1
ATOM 698 O O . SER A 1 91 ? -3.270 -14.141 6.947 1.00 91.56 91 SER A O 1
ATOM 700 N N . GLU A 1 92 ? -2.306 -12.628 5.596 1.00 92.06 92 GLU A N 1
ATOM 701 C CA . GLU A 1 92 ? -1.384 -12.043 6.570 1.00 92.06 92 GLU A CA 1
ATOM 702 C C . GLU A 1 92 ? -2.126 -11.363 7.726 1.00 92.06 92 GLU A C 1
ATOM 704 O O . GLU A 1 92 ? -1.704 -11.475 8.875 1.00 92.06 92 GLU A O 1
ATOM 709 N N . GLY A 1 93 ? -3.271 -10.736 7.437 1.00 89.75 93 GLY A N 1
ATOM 710 C CA . GLY A 1 93 ? -4.116 -10.094 8.440 1.00 89.75 93 GLY A CA 1
ATOM 711 C C . GLY A 1 93 ? -3.524 -8.798 9.003 1.00 89.75 93 GLY A C 1
ATOM 712 O O . GLY A 1 93 ? -2.626 -8.194 8.420 1.00 89.75 93 GLY A O 1
ATOM 713 N N . CYS A 1 94 ? -4.069 -8.359 10.138 1.00 91.81 94 CYS A N 1
ATOM 714 C CA . CYS A 1 94 ? -3.638 -7.167 10.867 1.00 91.81 94 CYS A CA 1
ATOM 715 C C . CYS A 1 94 ? -3.314 -7.501 12.327 1.00 91.81 94 CYS A C 1
ATOM 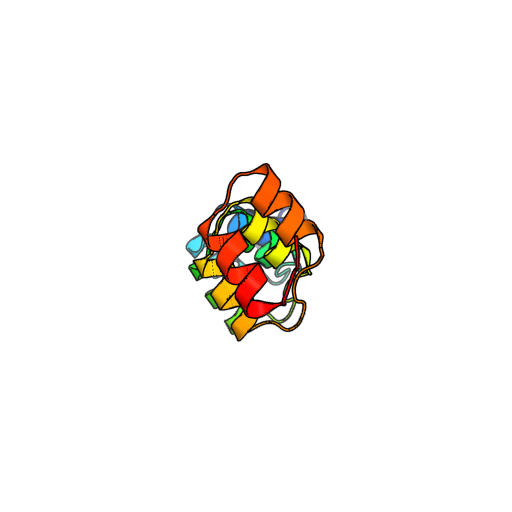717 O O . CYS A 1 94 ? -3.782 -8.507 12.869 1.00 91.81 94 CYS A O 1
ATOM 719 N N . THR A 1 95 ? -2.567 -6.626 12.995 1.00 93.69 95 THR A N 1
ATOM 720 C CA . THR A 1 95 ? -2.273 -6.730 14.428 1.00 93.69 95 THR A CA 1
ATOM 721 C C . THR A 1 95 ? -3.128 -5.758 15.246 1.00 93.69 95 THR A C 1
ATOM 723 O O . THR A 1 95 ? -3.931 -4.990 14.716 1.00 93.69 95 THR A O 1
ATOM 726 N N . ALA A 1 96 ? -2.942 -5.742 16.571 1.00 92.50 96 ALA A N 1
ATOM 727 C CA . ALA A 1 96 ? -3.564 -4.737 17.438 1.00 92.50 96 ALA A CA 1
ATOM 728 C C . ALA A 1 96 ? -3.186 -3.288 17.050 1.00 92.50 96 ALA A C 1
ATOM 730 O O . ALA A 1 96 ? -3.938 -2.358 17.348 1.00 92.50 96 ALA A O 1
ATOM 731 N N . ARG A 1 97 ? -2.064 -3.087 16.334 1.00 93.56 97 ARG A N 1
ATOM 732 C CA . ARG A 1 97 ? -1.634 -1.760 15.871 1.00 93.56 97 ARG A CA 1
ATOM 733 C C . ARG A 1 97 ? -2.627 -1.128 14.905 1.00 93.56 97 ARG A C 1
ATOM 735 O O . ARG A 1 97 ? -2.805 0.084 14.983 1.00 93.56 97 ARG A O 1
ATOM 742 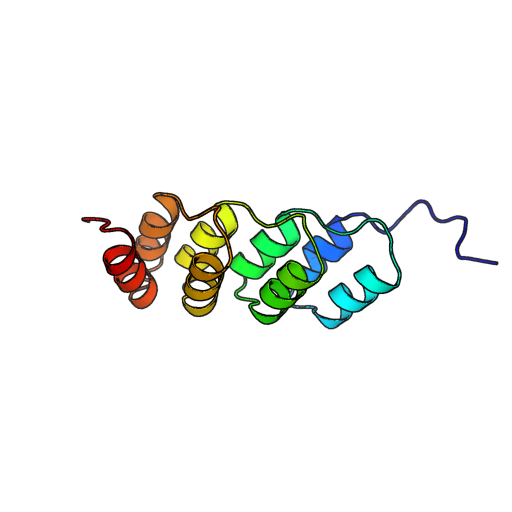N N . ALA A 1 98 ? -3.299 -1.913 14.057 1.00 93.19 98 ALA A N 1
ATOM 743 C CA . ALA A 1 98 ? -4.332 -1.400 13.158 1.00 93.19 98 ALA A CA 1
ATOM 744 C C . ALA A 1 98 ? -5.396 -0.598 13.923 1.00 93.19 98 ALA A C 1
ATOM 746 O O . ALA A 1 98 ? -5.709 0.537 13.560 1.00 93.19 98 ALA A O 1
ATOM 747 N N . MET A 1 99 ? -5.901 -1.158 15.027 1.00 94.19 99 MET A N 1
ATOM 748 C CA . MET A 1 99 ? -6.907 -0.509 15.866 1.00 94.19 99 MET A CA 1
ATOM 749 C C . MET A 1 99 ? -6.336 0.705 16.610 1.00 94.19 99 MET A C 1
ATOM 751 O O . MET A 1 99 ? -6.949 1.775 16.607 1.00 94.19 99 MET A O 1
ATOM 755 N N . ASP A 1 100 ? -5.154 0.571 17.216 1.00 94.75 100 ASP A N 1
ATOM 756 C CA . ASP A 1 100 ? -4.511 1.661 17.959 1.00 94.75 100 ASP A CA 1
ATOM 757 C C . ASP A 1 100 ? -4.221 2.874 17.065 1.00 94.75 100 ASP A C 1
ATOM 759 O O . ASP A 1 100 ? -4.486 4.019 17.444 1.00 94.75 100 ASP A O 1
ATOM 763 N N . TRP A 1 101 ? -3.700 2.641 15.859 1.00 95.12 101 TRP A N 1
ATOM 764 C CA . TRP A 1 101 ? -3.393 3.700 14.901 1.00 95.12 101 TRP A CA 1
ATOM 765 C C . TRP A 1 101 ? -4.658 4.311 14.305 1.00 95.12 101 TRP A C 1
ATOM 767 O O . TRP A 1 101 ? -4.744 5.539 14.216 1.00 95.12 101 TRP A O 1
ATOM 777 N N . ALA A 1 102 ? -5.667 3.499 13.976 1.00 94.75 102 ALA A N 1
ATOM 778 C CA . ALA A 1 102 ? -6.958 4.000 13.514 1.00 94.75 102 ALA A CA 1
ATOM 779 C C . ALA A 1 102 ? -7.615 4.912 14.567 1.00 94.75 102 ALA A C 1
ATOM 781 O O . ALA A 1 102 ? -8.067 6.009 14.227 1.00 94.75 102 ALA A O 1
ATOM 782 N N . LYS A 1 103 ? -7.591 4.522 15.853 1.00 94.50 103 LYS A N 1
ATOM 783 C CA . LYS A 1 103 ? -8.054 5.352 16.982 1.00 94.50 103 LYS A CA 1
ATOM 784 C C . LYS A 1 103 ? -7.232 6.633 17.119 1.00 94.50 103 LYS A C 1
ATOM 786 O O . LYS A 1 103 ? -7.804 7.720 17.166 1.00 94.50 103 LYS A O 1
ATOM 791 N N . LYS A 1 104 ? -5.899 6.527 17.131 1.00 94.75 104 LYS A N 1
ATOM 792 C CA . LYS A 1 104 ? -4.985 7.674 17.276 1.00 94.75 104 LYS A CA 1
ATOM 793 C C . LYS A 1 104 ? -5.180 8.722 16.178 1.00 94.75 104 LYS A C 1
ATOM 795 O O . LYS A 1 104 ? -5.054 9.913 16.448 1.00 94.75 104 LYS A O 1
ATOM 800 N N . HIS A 1 105 ? -5.465 8.291 14.951 1.00 92.94 105 HIS A N 1
ATOM 801 C CA . HIS A 1 105 ? -5.660 9.171 13.797 1.00 92.94 105 HIS A CA 1
ATOM 802 C C . HIS A 1 105 ? -7.143 9.449 13.485 1.00 92.94 105 HIS A C 1
ATOM 804 O O . HIS A 1 105 ? -7.451 10.009 12.432 1.00 92.94 105 HIS A O 1
ATOM 810 N N . CYS A 1 106 ? -8.066 9.084 14.384 1.00 94.12 106 CYS A N 1
ATOM 811 C CA . CYS A 1 106 ? -9.509 9.318 14.260 1.00 94.12 106 CYS A CA 1
ATOM 812 C C . CYS A 1 106 ? -10.125 8.773 12.951 1.00 94.12 106 CYS A C 1
ATOM 814 O O . CYS A 1 106 ? -10.993 9.406 12.338 1.00 94.12 106 CYS A O 1
ATOM 816 N N . ARG A 1 107 ? -9.688 7.589 12.504 1.00 93.69 107 ARG A N 1
ATOM 817 C CA . ARG A 1 107 ? -10.173 6.916 11.287 1.00 93.69 107 ARG A CA 1
ATOM 818 C C . ARG A 1 107 ? -11.486 6.169 11.555 1.00 93.69 107 ARG A C 1
ATOM 820 O O . ARG A 1 107 ? -11.521 4.947 11.557 1.00 93.69 107 ARG A O 1
ATOM 827 N N . HIS A 1 108 ? -12.571 6.908 11.784 1.00 93.12 108 HIS A N 1
ATOM 828 C CA . HIS A 1 108 ? -13.873 6.374 12.222 1.00 93.12 108 HIS A CA 1
ATOM 829 C C . HIS A 1 108 ? -14.371 5.167 11.407 1.00 93.12 108 HIS A C 1
ATOM 831 O O . HIS A 1 108 ? -14.638 4.124 11.991 1.00 93.12 108 HIS A O 1
ATOM 837 N N . SER A 1 109 ? -14.416 5.267 10.073 1.00 94.62 109 SER A N 1
ATOM 838 C CA . SER A 1 109 ? -14.889 4.168 9.213 1.00 94.62 109 SER A CA 1
ATOM 839 C C . SER A 1 109 ? -14.000 2.924 9.270 1.00 94.62 109 SER A C 1
ATOM 841 O O . SER A 1 109 ? -14.480 1.813 9.090 1.00 94.62 109 SER A O 1
ATOM 843 N N . VAL A 1 110 ? -12.701 3.095 9.531 1.00 95.44 110 VAL A N 1
ATOM 844 C CA . VAL A 1 110 ? -11.781 1.967 9.725 1.00 95.44 110 VAL A CA 1
ATOM 845 C C . VAL A 1 110 ? -11.993 1.321 11.090 1.00 95.44 110 VAL A C 1
ATOM 847 O O . VAL A 1 110 ? -11.981 0.100 11.181 1.00 95.44 110 VAL A O 1
ATOM 850 N N . ILE A 1 111 ? -12.185 2.121 12.144 1.00 94.75 111 ILE A N 1
ATOM 851 C CA . ILE A 1 111 ? -12.448 1.611 13.497 1.00 94.75 111 ILE A CA 1
ATOM 852 C C . ILE A 1 111 ? -13.715 0.756 13.484 1.00 94.75 111 ILE A C 1
ATOM 854 O O . ILE A 1 111 ? -13.668 -0.382 13.938 1.00 94.75 111 ILE A O 1
ATOM 858 N N . GLU A 1 112 ? -14.804 1.278 12.916 1.00 94.56 112 GLU A N 1
ATOM 859 C CA . GLU A 1 112 ? -16.074 0.556 12.769 1.00 94.56 112 GLU A CA 1
ATOM 860 C C . GLU A 1 112 ? -15.866 -0.769 12.026 1.00 94.56 112 GLU A C 1
ATOM 862 O O . GLU A 1 112 ? -16.178 -1.833 12.557 1.00 94.56 112 GLU A O 1
ATOM 867 N N . TRP A 1 113 ? -15.206 -0.726 10.865 1.00 95.06 113 TRP A N 1
ATOM 868 C CA . TRP A 1 113 ? -14.931 -1.925 10.077 1.00 95.06 113 TRP A CA 1
ATOM 869 C C . TRP A 1 113 ? -14.076 -2.963 10.825 1.00 95.06 113 TRP A C 1
ATOM 871 O O . TRP A 1 113 ? -14.374 -4.158 10.787 1.00 95.06 113 TRP A O 1
ATOM 881 N N . LEU A 1 114 ? -13.028 -2.539 11.540 1.00 92.94 114 LEU A N 1
ATOM 882 C CA . LEU A 1 114 ? -12.176 -3.440 12.324 1.00 92.94 114 LEU A CA 1
ATOM 883 C C . LEU A 1 114 ? -12.931 -4.069 13.504 1.00 92.94 114 LEU A C 1
ATOM 885 O O . LEU A 1 114 ? -12.701 -5.237 13.819 1.00 92.94 114 LEU A O 1
ATOM 889 N N . GLN A 1 115 ? -13.825 -3.321 14.155 1.00 92.69 115 GLN A N 1
ATOM 890 C CA . GLN A 1 115 ? -14.660 -3.833 15.245 1.00 92.69 115 GLN A CA 1
ATOM 891 C C . GLN A 1 115 ? -15.664 -4.869 14.741 1.00 92.69 115 GLN A C 1
ATOM 893 O O . GLN A 1 115 ? -15.775 -5.940 15.333 1.00 92.69 115 GLN A O 1
ATOM 898 N N . GLU A 1 116 ? -16.341 -4.581 13.629 1.00 92.62 116 GLU A N 1
ATOM 899 C CA . GLU A 1 116 ? -17.292 -5.504 13.004 1.00 92.62 116 GLU A CA 1
ATOM 900 C C . GLU A 1 116 ? -16.615 -6.785 12.504 1.00 92.62 116 GLU A C 1
ATOM 902 O O . GLU A 1 116 ? -17.160 -7.876 12.658 1.00 92.62 116 GLU A O 1
ATOM 907 N N . THR A 1 117 ? -15.415 -6.662 11.931 1.00 90.88 117 THR A N 1
ATOM 908 C CA . THR A 1 117 ? -14.723 -7.784 11.280 1.00 90.88 117 THR A CA 1
ATOM 909 C C . THR A 1 117 ? -13.986 -8.683 12.275 1.00 90.88 117 THR A C 1
ATOM 911 O O . THR A 1 117 ? -13.983 -9.902 12.115 1.00 90.88 117 THR A O 1
ATOM 914 N N . TYR A 1 118 ? -13.357 -8.105 13.304 1.00 87.06 118 TYR A N 1
ATOM 915 C CA . TYR A 1 118 ? -12.454 -8.834 14.206 1.00 87.06 118 TYR A CA 1
ATOM 916 C C . TYR A 1 118 ? -12.899 -8.849 15.674 1.00 87.06 118 TYR A C 1
ATOM 918 O O . TYR A 1 118 ? -12.246 -9.491 16.495 1.00 87.06 118 TYR A O 1
ATOM 926 N N . GLY A 1 119 ? -13.990 -8.166 16.033 1.00 82.50 119 GLY A N 1
ATOM 927 C CA . GLY A 1 119 ? -14.498 -8.151 17.407 1.00 82.50 119 GLY A CA 1
ATOM 928 C C . GLY A 1 119 ? -13.571 -7.449 18.403 1.00 82.50 119 GLY A C 1
ATOM 929 O O . GLY A 1 119 ? -13.530 -7.828 19.570 1.00 82.50 119 GLY A O 1
ATOM 930 N N . PHE A 1 120 ? -12.799 -6.450 17.960 1.00 68.44 120 PHE A N 1
ATOM 931 C CA . PHE A 1 120 ? -11.952 -5.647 18.847 1.00 68.44 120 PHE A CA 1
ATOM 932 C C . PHE A 1 120 ? -12.817 -4.808 19.804 1.00 68.44 120 PHE A C 1
ATOM 934 O O . PHE A 1 120 ? -13.243 -3.696 19.480 1.00 68.44 120 PHE A O 1
ATOM 941 N N . GLU A 1 121 ? -13.077 -5.338 20.997 1.00 54.00 121 GLU A N 1
ATOM 942 C CA . GLU A 1 121 ? -13.682 -4.577 22.089 1.00 54.00 121 GLU A CA 1
ATOM 943 C C . GLU A 1 121 ? -12.674 -3.541 22.610 1.00 54.00 121 GLU A C 1
ATOM 945 O O . GLU A 1 121 ? -11.478 -3.814 22.742 1.00 54.00 121 GLU A O 1
ATOM 950 N N . GLY A 1 122 ? -13.155 -2.304 22.765 1.00 51.28 122 GLY A N 1
ATOM 951 C CA . GLY A 1 122 ? -12.334 -1.111 22.966 1.00 51.28 122 GLY A CA 1
ATOM 952 C C . GLY A 1 122 ? -11.790 -0.924 24.368 1.00 51.28 122 GLY A C 1
ATOM 953 O O . GLY A 1 122 ? -12.451 -1.347 25.340 1.00 51.28 122 GLY A O 1
#

Sequence (122 aa):
WLHTNRLEGCTTEAMDGAAGNGHLSVVEWLHANRFEGCTTLAMDLAAEEGHLSILEWLHANRSEGCTDFAMDSAAGNGHLHVLIWLHAHRSEGCTARAMDWAKKHCRHSVIEWLQETYGFEG

InterPro domains:
  IPR002110 Ankyrin repeat [PF13637] (44-87)
  IPR036770 Ankyrin repeat-containing domain superfamily [G3DSA:1.25.40.20] (3-119)
  IPR052050 Secreted Effector and Ankyrin Repeat [PTHR46586] (1-117)

pLDDT: mean 90.55, std 13.22, range [45.69, 98.25]

Organism: Heterosigma akashiwo (NCBI:txid2829)

Foldseek 3Di:
DPPPDDPPDDALCQLLVCLLVLNQVSNVVCLVPHDNHHALSSLLSNLLNLNVVSNVVCLVRHDRHHALSSQLNNLLNLNVVSNVVCVVRHDRHHDVSSLVSNVVNVSPVSNVVCCVPPVPDD

Radius of gyration: 16.16 Å; chains: 1; bounding box: 45×23×50 Å

Secondary structure (DSSP, 8-state):
--SSS--SS--HHHHHHHHHTT-HHHHHHHHHH-SS---THHHHHHHHTT-HHHHHHHHHH-S----HHHHHHHHHHT-HHHHHHHHHH-SS---HHHHHHHHHTT-HHHHHHHHHHH----